Protein AF-A0A6P0TPE0-F1 (afdb_monomer)

pLDDT: mean 89.63, std 6.13, range [66.56, 97.75]

Mean predicted aligned error: 5.61 Å

Solvent-accessible surface area (backbone atoms only — not comparable to full-atom values): 2468 Å² total; per-residue (Å²): 135,88,86,84,86,86,89,80,91,82,84,73,54,75,70,53,4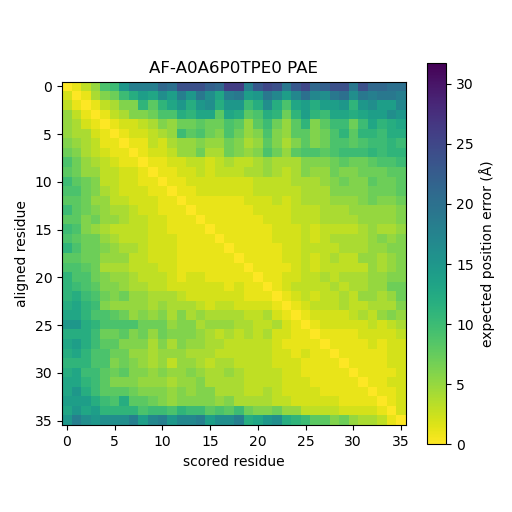8,56,52,46,51,60,53,55,50,53,51,52,54,50,51,56,62,74,74,106

Sequence (36 aa):
MVEKAYKFRFYPTPEQESLLRRTLGCVRLIYNKALA

Structure (mmCIF, N/CA/C/O backbone):
data_AF-A0A6P0TPE0-F1
#
_entry.id   AF-A0A6P0TPE0-F1
#
loop_
_atom_site.group_PDB
_atom_site.id
_atom_site.type_symbol
_atom_site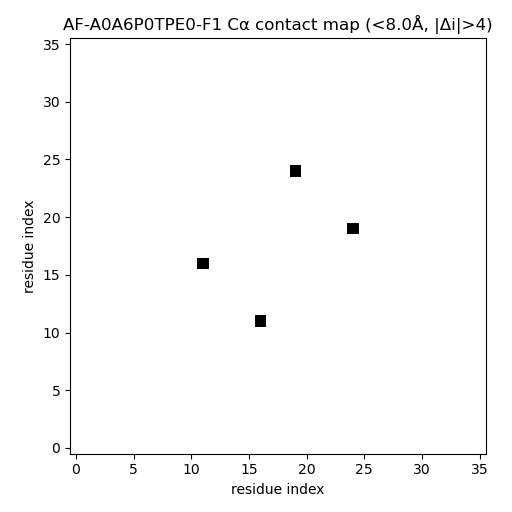.label_atom_id
_atom_site.label_alt_id
_atom_site.label_comp_id
_atom_site.label_asym_id
_atom_site.label_entity_id
_atom_site.label_seq_id
_atom_site.pdbx_PDB_ins_code
_atom_site.Cartn_x
_atom_site.Cartn_y
_atom_site.Cartn_z
_atom_site.occupancy
_atom_site.B_iso_or_equiv
_atom_site.auth_seq_id
_atom_site.auth_comp_id
_atom_site.auth_asym_id
_atom_site.auth_atom_id
_atom_site.pdbx_PDB_model_num
ATOM 1 N N . MET A 1 1 ? -7.038 -8.761 -23.680 1.00 66.56 1 MET A N 1
ATOM 2 C CA . MET A 1 1 ? -7.565 -8.883 -22.300 1.00 66.56 1 MET A CA 1
ATOM 3 C C . MET A 1 1 ? -8.085 -7.519 -21.880 1.00 66.56 1 MET A C 1
ATOM 5 O O . MET A 1 1 ? -7.464 -6.537 -22.253 1.00 66.56 1 MET A O 1
ATOM 9 N N . VAL A 1 2 ? -9.223 -7.439 -21.187 1.00 78.19 2 VAL A N 1
ATOM 10 C CA . VAL A 1 2 ? -9.743 -6.158 -20.677 1.00 78.19 2 VAL A CA 1
ATOM 11 C C . VAL A 1 2 ? -9.235 -5.976 -19.253 1.00 78.19 2 VAL A C 1
ATOM 13 O O . VAL A 1 2 ? -9.625 -6.730 -18.363 1.00 78.19 2 VAL A O 1
ATOM 16 N N . GLU A 1 3 ? -8.369 -4.993 -19.040 1.00 79.38 3 GLU A N 1
ATOM 17 C CA . GLU A 1 3 ? -7.905 -4.620 -17.706 1.00 79.38 3 GLU A CA 1
ATOM 18 C C . GLU A 1 3 ? -8.963 -3.742 -17.028 1.00 79.38 3 GLU A C 1
ATOM 20 O O . GLU A 1 3 ? -9.406 -2.733 -17.578 1.00 79.38 3 GLU A O 1
ATOM 25 N N . LYS A 1 4 ? -9.409 -4.147 -15.834 1.00 84.38 4 LYS A N 1
ATOM 26 C CA . LYS A 1 4 ? -10.345 -3.371 -15.014 1.00 84.38 4 LYS A CA 1
ATOM 27 C C . LYS A 1 4 ? -9.593 -2.755 -13.845 1.00 84.38 4 LYS A C 1
ATOM 29 O O . LYS A 1 4 ? -9.008 -3.473 -13.039 1.00 84.38 4 LYS A O 1
ATOM 34 N N . ALA A 1 5 ? -9.664 -1.433 -13.734 1.00 87.88 5 ALA A N 1
ATOM 35 C CA . ALA A 1 5 ? -9.182 -0.696 -12.576 1.00 87.88 5 ALA A CA 1
ATOM 36 C C . ALA A 1 5 ? -10.363 -0.279 -11.690 1.00 87.88 5 ALA A C 1
ATOM 38 O O . ALA A 1 5 ? -11.404 0.153 -12.185 1.00 87.88 5 ALA A O 1
ATOM 39 N N . TYR A 1 6 ? -10.187 -0.384 -10.373 1.00 85.62 6 TYR A N 1
ATOM 40 C CA . TYR A 1 6 ? -11.192 -0.004 -9.383 1.00 85.62 6 TYR A CA 1
ATOM 41 C C . TYR A 1 6 ? -10.673 1.144 -8.522 1.00 85.62 6 TYR A C 1
ATOM 43 O O . TYR A 1 6 ? -9.532 1.119 -8.062 1.00 85.62 6 TYR A O 1
ATOM 51 N N . LYS A 1 7 ? -11.529 2.138 -8.268 1.00 91.38 7 LYS A N 1
ATOM 52 C CA . LYS A 1 7 ? -11.250 3.245 -7.347 1.00 91.38 7 LYS A CA 1
ATOM 53 C C . LYS A 1 7 ? -12.313 3.265 -6.259 1.00 91.38 7 LYS A C 1
ATOM 55 O O . LYS A 1 7 ? -13.488 3.462 -6.548 1.00 91.38 7 LYS A O 1
ATOM 60 N N . PHE A 1 8 ? -11.899 3.080 -5.013 1.00 88.19 8 PHE A N 1
ATOM 61 C CA . PHE A 1 8 ? -12.786 3.106 -3.852 1.00 88.19 8 PHE A CA 1
ATOM 62 C C . PHE A 1 8 ? -12.078 3.744 -2.657 1.00 88.19 8 PHE A C 1
ATOM 64 O O . PHE A 1 8 ? -10.849 3.815 -2.614 1.00 88.19 8 PHE A O 1
ATOM 71 N N . ARG A 1 9 ? -12.860 4.242 -1.693 1.00 92.81 9 ARG A N 1
ATOM 72 C CA . ARG A 1 9 ? -12.326 4.702 -0.407 1.00 92.81 9 ARG A CA 1
ATOM 73 C C . ARG A 1 9 ? -12.192 3.505 0.522 1.00 92.81 9 ARG A C 1
ATOM 75 O O . ARG A 1 9 ? -13.154 2.770 0.718 1.00 92.81 9 ARG A O 1
ATOM 82 N N . PHE A 1 10 ? -11.002 3.327 1.074 1.00 89.69 10 PHE A N 1
ATOM 83 C CA . PHE A 1 10 ? -10.679 2.244 1.987 1.00 89.69 10 PHE A CA 1
ATOM 84 C C . PHE A 1 10 ? -10.343 2.822 3.362 1.00 89.69 10 PHE A C 1
ATOM 86 O O . PHE A 1 10 ? -9.556 3.763 3.452 1.00 89.69 10 PHE A O 1
ATOM 93 N N . TYR A 1 11 ? -10.947 2.269 4.413 1.00 94.31 11 TYR A N 1
ATOM 94 C CA . TYR A 1 11 ? -10.770 2.703 5.800 1.00 94.31 11 TYR A CA 1
ATOM 95 C C . TYR A 1 11 ? -10.293 1.503 6.631 1.00 94.31 11 TYR A C 1
ATOM 97 O O . TYR A 1 11 ? -11.127 0.773 7.168 1.00 94.31 11 TYR A O 1
ATOM 105 N N . PRO A 1 12 ? -8.977 1.230 6.660 1.00 93.19 12 PRO A N 1
ATOM 106 C CA . PRO A 1 12 ? -8.439 0.073 7.362 1.00 93.19 12 PRO A CA 1
ATOM 107 C C . PRO A 1 12 ? -8.555 0.207 8.877 1.00 93.19 12 PRO A C 1
ATOM 109 O O . PRO A 1 12 ? -8.466 1.299 9.435 1.00 93.19 12 PRO A O 1
ATOM 112 N N . THR A 1 13 ? -8.653 -0.942 9.537 1.00 97.75 13 THR A N 1
ATOM 113 C CA . THR A 1 13 ? -8.311 -1.077 10.958 1.00 97.75 13 THR A CA 1
ATOM 114 C C . THR A 1 13 ? -6.795 -0.926 11.167 1.00 97.75 13 THR A C 1
ATOM 116 O O . THR A 1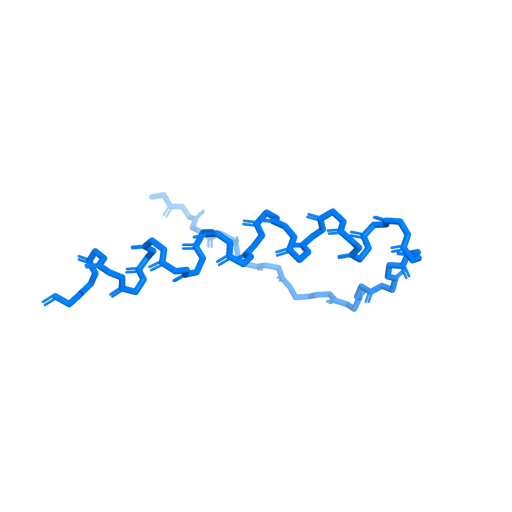 13 ? -6.023 -1.149 10.224 1.00 97.75 13 THR A O 1
ATOM 119 N N . PRO A 1 14 ? -6.331 -0.593 12.384 1.00 96.25 14 PRO A N 1
ATOM 120 C CA . PRO A 1 14 ? -4.900 -0.486 12.679 1.00 96.25 14 PRO A CA 1
ATOM 121 C C . PRO A 1 14 ? -4.094 -1.745 12.302 1.00 96.25 14 PRO A C 1
ATOM 123 O O . PRO A 1 14 ? -2.987 -1.655 11.765 1.00 96.25 14 PRO A O 1
ATOM 126 N N . GLU A 1 15 ? -4.661 -2.934 12.512 1.00 96.12 15 GLU A N 1
ATOM 127 C CA . GLU A 1 15 ? -4.035 -4.217 12.182 1.00 96.12 15 GLU A CA 1
ATOM 128 C C . GLU A 1 15 ? -3.881 -4.395 10.665 1.00 96.12 15 GLU A C 1
ATOM 130 O O . GLU A 1 15 ? -2.825 -4.813 10.178 1.00 96.12 15 GLU A O 1
ATOM 135 N N . GLN A 1 16 ? -4.916 -4.033 9.900 1.00 94.56 16 GLN A N 1
ATOM 136 C CA . GLN A 1 16 ? -4.876 -4.062 8.437 1.00 94.56 16 GLN A CA 1
ATOM 137 C C . GLN A 1 16 ? -3.857 -3.067 7.883 1.00 94.56 16 GLN A C 1
ATOM 139 O O . GLN A 1 16 ? -3.147 -3.386 6.930 1.00 94.56 16 GLN A O 1
ATOM 144 N N . GLU A 1 17 ? -3.744 -1.881 8.479 1.00 93.12 17 GLU A N 1
ATOM 145 C CA . GLU A 1 17 ? -2.753 -0.890 8.070 1.00 93.12 17 GLU A CA 1
ATOM 146 C C . GLU A 1 17 ? -1.320 -1.414 8.248 1.00 93.12 17 GLU A C 1
ATOM 148 O O . GLU A 1 17 ? -0.496 -1.300 7.335 1.00 93.12 17 GLU A O 1
ATOM 153 N N . SER A 1 18 ? -1.035 -2.054 9.387 1.00 92.81 18 SER A N 1
ATOM 154 C CA . SER A 1 18 ? 0.260 -2.695 9.649 1.00 92.81 18 SER A CA 1
ATOM 155 C C . SER A 1 18 ? 0.594 -3.756 8.595 1.00 92.81 18 SER A C 1
ATOM 157 O O . SER A 1 18 ? 1.694 -3.765 8.029 1.00 92.81 18 SER A O 1
ATOM 159 N N . LEU A 1 19 ? -0.378 -4.611 8.259 1.00 92.81 19 LEU A N 1
ATOM 160 C CA . LEU A 1 19 ? -0.216 -5.639 7.232 1.00 92.81 19 LEU A CA 1
ATOM 161 C C . LEU A 1 19 ? 0.055 -5.027 5.849 1.00 92.81 19 LEU A C 1
ATOM 163 O O . LEU A 1 19 ? 0.992 -5.436 5.160 1.00 92.81 19 LEU A O 1
ATOM 167 N N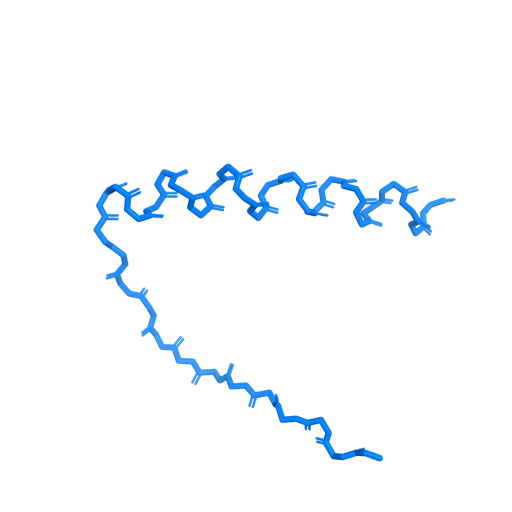 . LEU A 1 20 ? -0.716 -4.011 5.456 1.00 92.06 20 LEU A N 1
ATOM 168 C CA . LEU A 1 20 ? -0.569 -3.344 4.162 1.00 92.06 20 LEU A CA 1
ATOM 169 C C . LEU A 1 20 ? 0.782 -2.651 4.018 1.00 92.06 20 LEU A C 1
ATOM 171 O O . LEU A 1 20 ? 1.402 -2.758 2.961 1.00 92.06 20 LEU A O 1
ATOM 175 N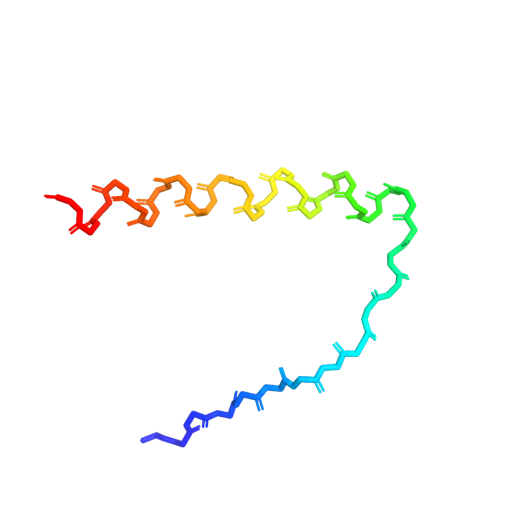 N . ARG A 1 21 ? 1.277 -1.986 5.068 1.00 89.38 21 ARG A N 1
ATOM 176 C CA . ARG A 1 21 ? 2.602 -1.347 5.043 1.00 89.38 21 ARG A CA 1
ATOM 177 C C . ARG A 1 21 ? 3.719 -2.365 4.815 1.00 89.38 21 ARG A C 1
ATOM 179 O O . ARG A 1 21 ? 4.618 -2.098 4.020 1.00 89.38 21 ARG A O 1
ATOM 186 N N . ARG A 1 22 ? 3.653 -3.539 5.455 1.00 87.81 22 ARG A N 1
ATOM 187 C CA . ARG A 1 22 ? 4.645 -4.616 5.272 1.00 87.81 22 ARG A CA 1
ATOM 188 C C . ARG A 1 22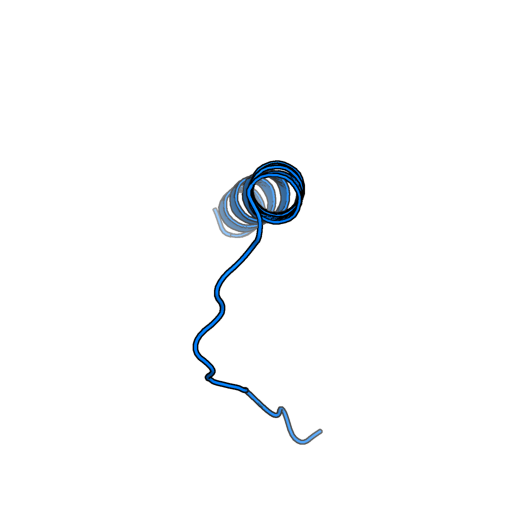 ? 4.624 -5.175 3.849 1.00 87.81 22 ARG A C 1
ATOM 190 O O . ARG A 1 22 ? 5.684 -5.352 3.252 1.00 87.81 22 ARG A O 1
ATOM 197 N N . THR A 1 23 ? 3.436 -5.407 3.295 1.00 90.00 23 THR A N 1
ATOM 198 C CA . THR A 1 23 ? 3.287 -6.012 1.965 1.00 90.00 23 THR A CA 1
ATOM 199 C C . THR A 1 23 ? 3.563 -5.009 0.843 1.00 90.00 23 THR A C 1
ATOM 201 O O . THR A 1 23 ? 4.434 -5.239 0.006 1.00 90.00 23 THR A O 1
ATOM 204 N N . LEU A 1 24 ? 2.872 -3.866 0.829 1.00 89.12 24 LEU A N 1
ATOM 205 C CA . LEU A 1 24 ? 2.996 -2.868 -0.240 1.00 89.12 24 LEU A CA 1
ATOM 206 C C . LEU A 1 24 ? 4.335 -2.125 -0.191 1.00 89.12 24 LEU A C 1
ATOM 208 O O . LEU A 1 24 ? 4.858 -1.740 -1.236 1.00 89.12 24 LEU A O 1
ATOM 212 N N . GLY A 1 25 ? 4.915 -1.954 1.002 1.00 87.31 25 GLY A N 1
ATOM 213 C CA . GLY A 1 25 ? 6.238 -1.352 1.163 1.00 87.31 25 GLY A CA 1
ATOM 214 C C . GLY A 1 25 ? 7.334 -2.168 0.474 1.00 87.31 25 GLY A C 1
ATOM 215 O O . GLY A 1 25 ? 8.124 -1.611 -0.289 1.00 87.31 25 GLY A O 1
ATOM 216 N N . CYS A 1 26 ? 7.340 -3.490 0.678 1.00 86.62 26 CYS A N 1
ATOM 217 C CA . CYS A 1 26 ? 8.286 -4.397 0.024 1.00 86.62 26 CYS A CA 1
ATOM 218 C C . CYS A 1 26 ? 8.102 -4.406 -1.503 1.00 86.62 26 CYS A C 1
ATOM 220 O O . CYS A 1 26 ? 9.067 -4.213 -2.245 1.00 86.62 26 CYS A O 1
ATOM 222 N N . VAL A 1 27 ? 6.856 -4.540 -1.977 1.00 92.00 27 VAL A N 1
ATOM 223 C CA . VAL A 1 27 ? 6.544 -4.562 -3.417 1.00 92.00 27 VAL A CA 1
ATOM 224 C C . VAL A 1 27 ? 7.002 -3.277 -4.108 1.00 92.00 27 VAL A C 1
ATOM 226 O O . VAL A 1 27 ? 7.631 -3.343 -5.163 1.00 92.00 27 VAL A O 1
ATOM 229 N N . ARG A 1 28 ? 6.762 -2.107 -3.501 1.00 90.56 28 ARG A N 1
ATOM 230 C CA . ARG A 1 28 ? 7.190 -0.816 -4.058 1.00 90.56 28 ARG A CA 1
ATOM 231 C C . ARG A 1 28 ? 8.709 -0.701 -4.177 1.00 90.56 28 ARG A C 1
ATOM 233 O O . ARG A 1 28 ? 9.198 -0.186 -5.179 1.00 90.56 28 ARG A O 1
ATOM 240 N N . LEU A 1 29 ? 9.453 -1.175 -3.178 1.00 90.25 29 LEU A N 1
ATOM 241 C CA . LEU A 1 29 ? 10.916 -1.164 -3.215 1.00 90.25 29 LEU A CA 1
ATOM 242 C C . LEU A 1 29 ? 11.462 -2.043 -4.348 1.00 90.25 29 LEU A C 1
ATOM 244 O O . LEU A 1 29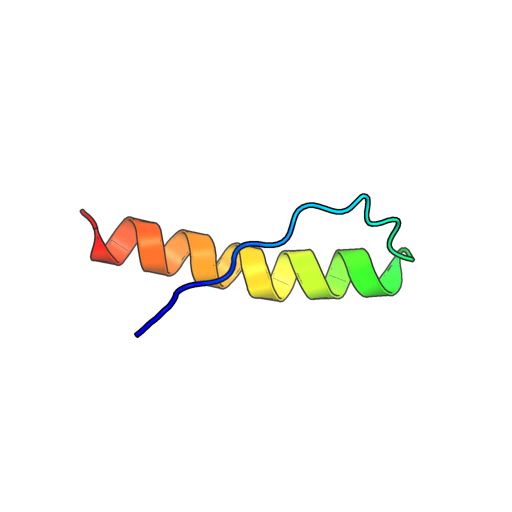 ? 12.340 -1.602 -5.085 1.00 90.25 29 LEU A O 1
ATOM 248 N N . ILE A 1 30 ? 10.937 -3.260 -4.502 1.00 92.88 30 ILE A N 1
ATOM 249 C CA . ILE A 1 30 ? 11.376 -4.183 -5.557 1.00 92.88 30 ILE A CA 1
ATOM 250 C C . ILE A 1 30 ? 10.998 -3.661 -6.943 1.00 92.88 30 ILE A C 1
ATOM 252 O O . ILE A 1 30 ? 11.847 -3.657 -7.827 1.00 92.88 30 ILE A O 1
ATOM 256 N N . TYR A 1 31 ? 9.774 -3.159 -7.122 1.00 93.69 31 TYR A N 1
ATOM 257 C CA . TYR A 1 31 ? 9.342 -2.573 -8.391 1.00 93.69 31 TYR A CA 1
ATOM 258 C C . TYR A 1 31 ? 10.264 -1.430 -8.828 1.00 93.69 31 TYR A C 1
ATOM 260 O O . TYR A 1 31 ? 10.761 -1.430 -9.950 1.00 93.69 31 TYR A O 1
ATOM 268 N N . AS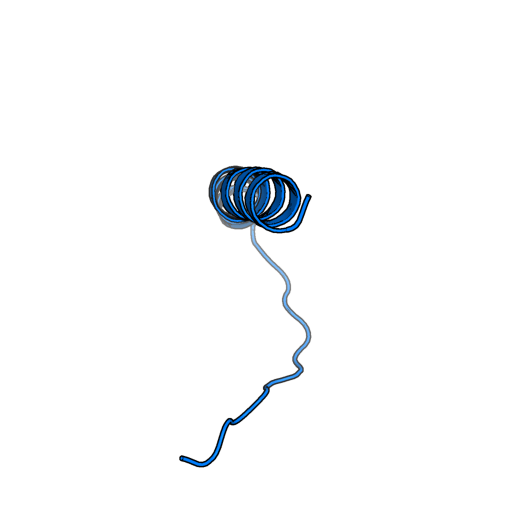N A 1 32 ? 10.569 -0.499 -7.918 1.00 93.25 32 ASN A N 1
ATOM 269 C CA . ASN A 1 32 ? 11.469 0.615 -8.217 1.00 93.25 32 ASN A CA 1
ATOM 270 C C . ASN A 1 32 ? 12.890 0.148 -8.556 1.00 93.25 32 ASN A C 1
ATOM 272 O O . ASN A 1 32 ?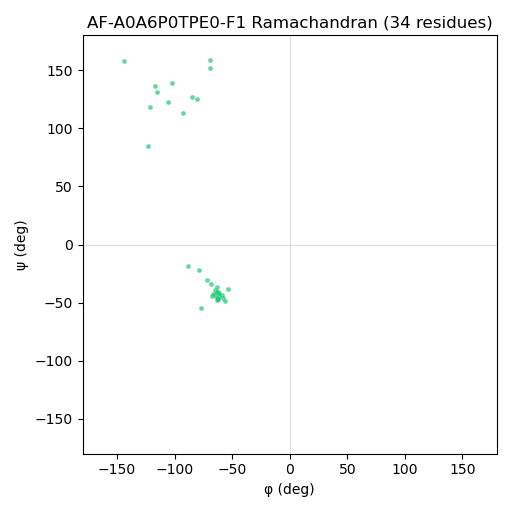 13.530 0.746 -9.411 1.00 93.25 32 ASN A O 1
ATOM 276 N N . LYS A 1 33 ? 13.384 -0.909 -7.900 1.00 93.50 33 LYS A N 1
ATOM 277 C CA . LYS A 1 33 ? 14.686 -1.513 -8.219 1.00 93.50 33 LYS A CA 1
ATOM 278 C C . LYS A 1 33 ? 14.699 -2.219 -9.573 1.00 93.50 33 LYS A C 1
ATOM 280 O O . LYS A 1 33 ? 15.741 -2.240 -10.200 1.00 93.50 33 LYS A O 1
ATOM 285 N N . ALA A 1 34 ? 13.588 -2.827 -9.982 1.00 95.06 34 ALA A N 1
ATOM 286 C CA . ALA A 1 34 ? 13.481 -3.542 -11.252 1.00 95.06 34 ALA A CA 1
ATOM 287 C C . ALA A 1 34 ? 13.289 -2.604 -12.455 1.00 95.06 34 ALA A C 1
ATOM 289 O O . ALA A 1 34 ? 13.540 -3.006 -13.586 1.00 95.06 34 ALA A O 1
ATOM 290 N N . LEU A 1 35 ? 12.803 -1.383 -12.216 1.00 91.19 35 LEU A N 1
ATOM 291 C CA . LEU A 1 35 ? 12.578 -0.371 -13.249 1.00 91.19 35 LEU A CA 1
ATOM 292 C C . LEU A 1 35 ? 13.815 0.510 -13.518 1.00 91.19 35 LEU A C 1
ATOM 294 O O . LEU A 1 35 ? 13.855 1.183 -14.545 1.00 91.19 35 LEU A O 1
ATOM 298 N N . ALA A 1 36 ? 14.772 0.540 -12.584 1.00 77.00 36 ALA A N 1
ATOM 299 C CA . ALA A 1 36 ? 16.033 1.280 -12.678 1.00 77.00 36 ALA A CA 1
ATOM 300 C C . ALA A 1 36 ? 17.133 0.426 -13.319 1.00 77.00 36 ALA A C 1
ATOM 302 O O . ALA A 1 36 ? 17.928 1.004 -14.091 1.00 77.00 36 ALA A O 1
#

Radius of gyration: 13.39 Å; Cα contacts (8 Å, |Δi|>4): 2; chains: 1; bounding box: 29×14×35 Å

Secondary structure (DSSP, 8-state):
-------------HHHHHHHHHHHHHHHHHHHHHH-

Foldseek 3Di:
DDDDDDDDDDDDDPVVVVVCCVVVVVVVVVVVVVVD